Protein AF-A0A0M6XSH4-F1 (afdb_monomer_lite)

Organism: NCBI:txid282197

Sequence (62 aa):
MTAHRLIRIADIRFDPLTGRVDGVAIRRNRSGRVLRQHLSIPAHPLWTHADAVRALTARSQA

Secondary structure (DSSP, 8-state):
---PEEEEEEEEEEETTTTEEEEEEEEE-TTS-EEEEEEEEE--TT--HHHHHHHHHHHTT-

Radius of gyration: 12.36 Å; chains: 1; bounding box: 27×23×36 Å

Foldseek 3Di:
DFDWAFDAWADWDQDPVQQKIKIWTWTATPVRDTDIDIDIDHHDPPDDPVNSRVVRVVVVRD

Structure (mmCIF, N/CA/C/O backbone):
data_AF-A0A0M6XSH4-F1
#
_entry.id   AF-A0A0M6XSH4-F1
#
loop_
_atom_site.group_PDB
_atom_site.id
_atom_site.type_symbol
_atom_site.label_atom_id
_atom_site.label_alt_id
_atom_site.label_comp_id
_atom_site.label_asym_id
_atom_site.label_entity_id
_atom_site.label_seq_id
_atom_site.pdbx_PDB_ins_code
_atom_site.Cartn_x
_atom_site.Cartn_y
_atom_site.Cartn_z
_atom_site.occupancy
_atom_site.B_iso_or_equiv
_atom_site.auth_seq_id
_atom_site.auth_comp_id
_atom_site.auth_asym_id
_atom_site.auth_atom_id
_atom_site.pdbx_PDB_model_num
ATOM 1 N N . MET A 1 1 ? -9.051 18.205 15.788 1.00 45.41 1 MET A N 1
ATOM 2 C CA . MET A 1 1 ? -8.428 17.289 14.803 1.00 45.41 1 MET A CA 1
ATOM 3 C C . MET A 1 1 ? -8.509 15.839 15.272 1.00 45.41 1 MET A C 1
ATOM 5 O O . MET A 1 1 ? -7.725 15.398 16.107 1.00 45.41 1 MET A O 1
ATOM 9 N N . THR A 1 2 ? -9.505 15.091 14.804 1.00 52.97 2 THR A N 1
ATOM 10 C CA . THR A 1 2 ? -9.654 13.645 15.041 1.00 52.97 2 THR A CA 1
ATOM 11 C C . THR A 1 2 ? -8.638 12.876 14.202 1.00 52.97 2 THR A C 1
ATOM 13 O O . THR A 1 2 ? -8.978 12.395 13.134 1.00 52.97 2 THR A O 1
ATOM 16 N N . ALA A 1 3 ? -7.379 12.785 14.640 1.00 62.38 3 ALA A N 1
ATOM 17 C CA . ALA A 1 3 ? -6.372 11.998 13.930 1.00 62.38 3 ALA A CA 1
ATOM 18 C C . ALA A 1 3 ? -6.770 10.510 13.940 1.00 62.38 3 ALA A C 1
ATOM 20 O O . ALA A 1 3 ? -6.874 9.888 14.999 1.00 62.38 3 ALA A O 1
ATOM 21 N N . HIS A 1 4 ? -7.047 9.949 12.763 1.00 83.38 4 HIS A N 1
ATOM 22 C CA . HIS A 1 4 ? -7.262 8.515 12.599 1.00 83.38 4 HIS A CA 1
ATOM 23 C C . HIS A 1 4 ? -5.895 7.835 12.700 1.00 83.38 4 HIS A C 1
ATOM 25 O O . HIS A 1 4 ? -5.004 8.133 11.908 1.00 83.38 4 HIS A O 1
ATOM 31 N N . ARG A 1 5 ? -5.712 6.922 13.659 1.00 88.56 5 ARG A N 1
ATOM 32 C CA . ARG A 1 5 ? -4.432 6.224 13.830 1.00 88.56 5 ARG A CA 1
ATOM 33 C C . ARG A 1 5 ? -4.315 5.118 12.787 1.00 88.56 5 ARG A C 1
ATOM 35 O O . ARG A 1 5 ? -5.161 4.223 12.751 1.00 88.56 5 ARG A O 1
ATOM 42 N N . LEU A 1 6 ? -3.272 5.161 11.962 1.00 91.62 6 LEU A N 1
ATOM 43 C CA . LEU A 1 6 ? -2.929 4.053 11.073 1.00 91.62 6 LEU A CA 1
ATOM 44 C C . LEU A 1 6 ? -2.495 2.837 11.902 1.00 91.62 6 LEU A C 1
ATOM 46 O O . LEU A 1 6 ? -1.681 2.968 12.814 1.00 91.62 6 LEU A O 1
ATOM 50 N N . ILE A 1 7 ? -3.054 1.667 11.590 1.00 93.81 7 ILE A N 1
ATOM 51 C CA . ILE A 1 7 ? -2.662 0.386 12.190 1.00 93.81 7 ILE A CA 1
ATOM 52 C C . ILE A 1 7 ? -1.676 -0.328 11.267 1.00 93.81 7 ILE A C 1
ATOM 54 O O . ILE A 1 7 ? -0.611 -0.743 11.709 1.00 93.81 7 ILE A O 1
ATOM 58 N N . ARG A 1 8 ? -2.050 -0.487 9.990 1.00 94.00 8 ARG A N 1
ATOM 59 C CA . ARG A 1 8 ? -1.243 -1.144 8.954 1.00 94.00 8 ARG A CA 1
ATOM 60 C C . ARG A 1 8 ? -1.754 -0.815 7.553 1.00 94.00 8 ARG A C 1
ATOM 62 O O . ARG A 1 8 ? -2.898 -0.379 7.400 1.00 94.00 8 ARG A O 1
ATOM 69 N N . ILE A 1 9 ? -0.936 -1.119 6.551 1.00 95.56 9 ILE A N 1
ATOM 70 C CA . ILE A 1 9 ? -1.349 -1.246 5.152 1.00 95.56 9 ILE A CA 1
ATOM 71 C C . ILE A 1 9 ? -1.530 -2.740 4.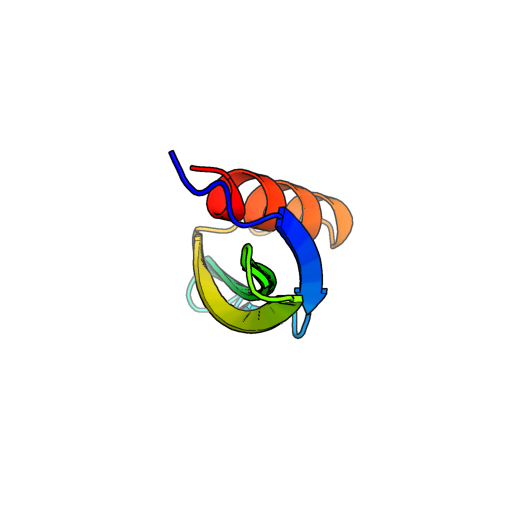845 1.00 95.56 9 ILE A C 1
ATOM 73 O O . ILE A 1 9 ? -0.706 -3.557 5.251 1.00 95.56 9 ILE A O 1
ATOM 77 N N . ALA A 1 10 ? -2.627 -3.103 4.189 1.00 95.00 10 ALA A N 1
ATOM 78 C CA . ALA A 1 10 ? -2.948 -4.463 3.759 1.00 95.00 10 ALA A CA 1
ATOM 79 C C . ALA A 1 10 ? -3.147 -4.516 2.236 1.00 95.00 10 ALA A C 1
ATOM 81 O O . ALA A 1 10 ? -3.246 -3.469 1.598 1.00 95.00 10 ALA A O 1
ATOM 82 N N . ASP A 1 11 ? -3.219 -5.727 1.679 1.00 94.31 11 ASP A N 1
ATOM 83 C CA . ASP A 1 11 ? -3.558 -5.986 0.271 1.00 94.31 11 ASP A CA 1
ATOM 84 C C . ASP A 1 11 ? -2.719 -5.176 -0.732 1.00 94.31 11 ASP A C 1
ATOM 86 O O . ASP A 1 11 ? -3.247 -4.622 -1.694 1.00 94.31 11 ASP A O 1
ATOM 90 N N . ILE A 1 12 ? -1.406 -5.088 -0.486 1.00 93.62 12 ILE A N 1
ATOM 91 C CA . ILE A 1 12 ? -0.483 -4.334 -1.339 1.00 93.62 12 ILE A CA 1
ATOM 92 C C . ILE A 1 12 ? -0.306 -5.069 -2.663 1.00 93.62 12 ILE A C 1
ATOM 94 O O . ILE A 1 12 ? 0.103 -6.232 -2.679 1.00 93.62 12 ILE A O 1
ATOM 98 N N . ARG A 1 13 ? -0.595 -4.386 -3.769 1.00 93.38 13 ARG A N 1
ATOM 99 C CA . ARG A 1 13 ? -0.497 -4.934 -5.124 1.00 93.38 13 ARG A CA 1
ATOM 100 C C . ARG A 1 13 ? 0.217 -3.945 -6.021 1.00 93.38 13 ARG A C 1
ATOM 102 O O . ARG A 1 13 ? -0.111 -2.766 -6.017 1.00 93.38 13 ARG A O 1
ATOM 109 N N . PHE A 1 14 ? 1.191 -4.437 -6.773 1.00 91.19 14 PHE A N 1
ATOM 110 C CA . PHE A 1 14 ? 1.868 -3.660 -7.799 1.00 91.19 14 PHE A CA 1
ATOM 111 C C . PHE A 1 14 ? 1.269 -4.013 -9.157 1.00 91.19 14 PHE A C 1
ATOM 113 O O . PHE A 1 14 ? 1.217 -5.191 -9.513 1.00 91.19 14 PHE A O 1
ATOM 120 N N . ASP A 1 15 ? 0.827 -3.000 -9.891 1.00 89.31 15 ASP A N 1
ATOM 121 C CA . ASP A 1 15 ? 0.380 -3.130 -11.269 1.00 89.31 15 ASP A CA 1
ATOM 122 C C . ASP A 1 15 ? 1.470 -2.587 -12.214 1.00 89.31 15 ASP A C 1
ATOM 124 O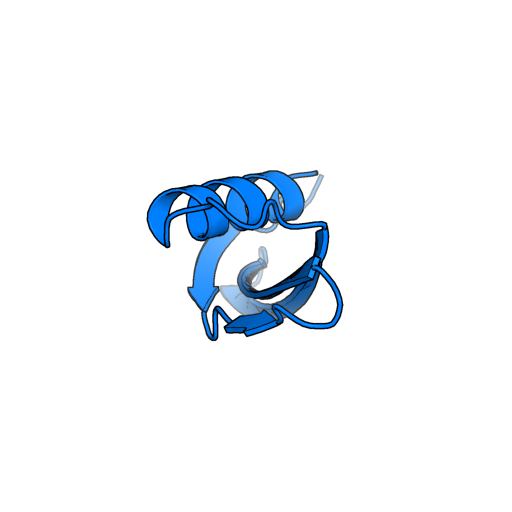 O . ASP A 1 15 ? 1.628 -1.366 -12.345 1.00 89.31 15 ASP A O 1
ATOM 128 N N . PRO A 1 16 ? 2.236 -3.473 -12.880 1.00 83.00 16 PRO A N 1
ATOM 129 C CA . PRO A 1 16 ? 3.303 -3.068 -13.789 1.00 83.00 16 PRO A CA 1
ATOM 130 C C . PRO A 1 16 ? 2.788 -2.439 -15.087 1.00 83.00 16 PRO A C 1
ATOM 132 O O . PRO A 1 16 ? 3.551 -1.739 -15.746 1.00 83.00 16 PRO A O 1
ATOM 135 N N . LEU A 1 17 ? 1.527 -2.674 -15.465 1.00 87.31 17 LEU A N 1
ATOM 136 C CA . LEU A 1 17 ? 0.952 -2.137 -16.700 1.00 87.31 17 LEU A CA 1
ATOM 137 C C . LEU A 1 17 ? 0.553 -0.675 -16.525 1.00 87.31 17 LEU A C 1
ATOM 139 O O . LEU A 1 17 ? 0.783 0.144 -17.411 1.00 87.31 17 LEU A O 1
ATOM 143 N N . THR A 1 18 ? -0.030 -0.342 -15.373 1.00 88.06 18 THR A N 1
ATOM 144 C CA . THR A 1 18 ? -0.423 1.038 -15.057 1.00 88.06 18 THR A CA 1
ATOM 145 C C . THR A 1 18 ? 0.664 1.821 -14.322 1.00 88.06 18 THR A C 1
ATOM 147 O O . THR A 1 18 ? 0.548 3.040 -14.191 1.00 88.06 18 THR A O 1
ATOM 150 N N . GLY A 1 19 ? 1.722 1.150 -13.851 1.00 90.75 19 GLY A N 1
ATOM 151 C CA . GLY A 1 19 ? 2.786 1.773 -13.064 1.00 90.75 19 GLY A CA 1
ATOM 152 C C . GLY A 1 19 ? 2.267 2.287 -11.723 1.00 90.75 19 GLY A C 1
ATOM 153 O O . GLY A 1 19 ? 2.601 3.397 -11.304 1.00 90.75 19 GLY A O 1
ATOM 154 N N . ARG A 1 20 ? 1.383 1.523 -11.074 1.00 95.19 20 ARG A N 1
ATOM 155 C CA . ARG A 1 20 ? 0.729 1.914 -9.819 1.00 95.19 20 ARG A CA 1
ATOM 156 C C . ARG A 1 20 ? 0.933 0.868 -8.743 1.00 95.19 20 ARG A C 1
ATOM 158 O O . ARG A 1 20 ? 1.125 -0.314 -9.014 1.00 95.19 20 ARG A O 1
ATOM 165 N N . VAL A 1 21 ? 0.868 1.325 -7.500 1.00 95.94 21 VAL A N 1
ATOM 166 C CA . VAL A 1 21 ? 0.757 0.447 -6.344 1.00 95.94 21 VAL A CA 1
ATOM 167 C C . VAL A 1 21 ? -0.516 0.779 -5.586 1.00 95.94 21 VAL A C 1
ATOM 169 O O . VAL A 1 21 ? -0.781 1.934 -5.233 1.00 95.94 21 VAL A O 1
ATOM 172 N N . ASP A 1 22 ? -1.291 -0.264 -5.338 1.00 95.81 22 ASP A N 1
ATOM 173 C CA . ASP A 1 22 ? -2.533 -0.209 -4.595 1.00 95.81 22 ASP A CA 1
ATOM 174 C C . ASP A 1 22 ? -2.342 -0.826 -3.214 1.00 95.81 22 ASP A C 1
ATOM 176 O O . ASP A 1 22 ? -1.504 -1.706 -3.006 1.00 95.81 22 ASP A O 1
ATOM 180 N N . GLY A 1 23 ? -3.136 -0.371 -2.253 1.00 96.00 23 GLY A N 1
ATOM 181 C CA . GLY A 1 23 ? -3.178 -0.948 -0.919 1.00 96.00 23 GLY A CA 1
ATOM 182 C C . GLY A 1 23 ? -4.382 -0.468 -0.125 1.00 96.00 23 GLY A C 1
ATOM 183 O O . GLY A 1 23 ? -5.100 0.454 -0.511 1.00 96.00 23 GLY A O 1
ATOM 184 N N . VAL A 1 24 ? -4.612 -1.093 1.022 1.00 96.81 24 VAL A N 1
ATOM 185 C CA . VAL A 1 24 ? -5.708 -0.747 1.928 1.00 96.81 24 VAL A CA 1
ATOM 186 C C . VAL A 1 24 ? -5.134 -0.271 3.252 1.00 96.81 24 VAL A C 1
ATOM 188 O O . VAL A 1 24 ? -4.568 -1.047 4.021 1.00 96.81 24 VAL A O 1
ATOM 191 N N . ALA A 1 25 ? -5.318 1.011 3.559 1.00 95.94 25 ALA A N 1
ATOM 192 C CA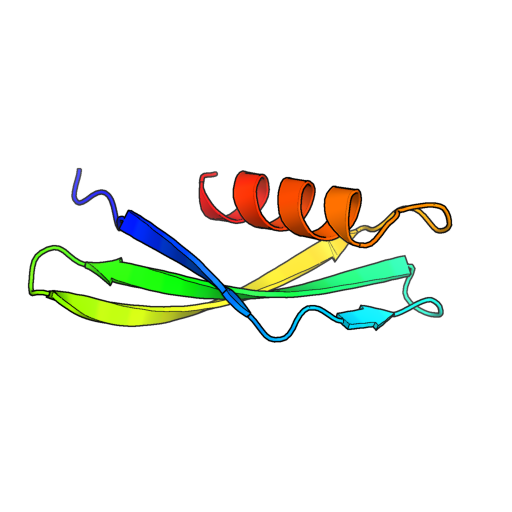 . ALA A 1 25 ? -5.002 1.549 4.871 1.00 95.94 25 ALA A CA 1
ATOM 193 C C . ALA A 1 25 ? -6.072 1.139 5.882 1.00 95.94 25 ALA A C 1
ATOM 195 O O . ALA A 1 25 ? -7.244 1.512 5.776 1.00 95.94 25 ALA A O 1
ATOM 196 N N . ILE A 1 26 ? -5.648 0.389 6.895 1.00 95.75 26 ILE A N 1
ATOM 197 C CA . ILE A 1 26 ? -6.476 0.013 8.034 1.00 95.75 26 ILE A CA 1
ATOM 198 C C . ILE A 1 26 ? -6.207 1.014 9.154 1.00 95.75 26 ILE A C 1
ATOM 200 O O . ILE A 1 26 ? -5.094 1.093 9.679 1.00 95.75 26 ILE A O 1
ATOM 204 N N . ARG A 1 27 ? -7.228 1.785 9.529 1.00 94.19 27 ARG A N 1
ATOM 205 C CA . ARG A 1 27 ? -7.136 2.839 10.546 1.00 94.19 27 ARG A CA 1
ATOM 206 C C . ARG A 1 27 ? -8.095 2.585 11.701 1.00 94.19 27 ARG A C 1
ATOM 208 O O . ARG A 1 27 ? -9.123 1.939 11.525 1.00 94.19 27 ARG A O 1
ATOM 215 N N . ARG A 1 28 ? -7.797 3.156 12.866 1.00 93.94 28 ARG A N 1
ATOM 216 C CA . ARG A 1 28 ? -8.716 3.236 14.008 1.00 93.94 28 ARG A CA 1
ATOM 217 C C . ARG A 1 28 ? -9.133 4.686 14.229 1.00 93.94 28 ARG A C 1
ATOM 219 O O . ARG A 1 28 ? -8.278 5.569 14.307 1.00 93.94 28 ARG A O 1
ATOM 226 N N . ASN A 1 29 ? -10.436 4.938 14.304 1.00 90.94 29 ASN A N 1
ATOM 227 C CA . ASN A 1 29 ? -10.959 6.254 14.677 1.00 90.94 29 ASN A CA 1
ATOM 228 C C . ASN A 1 29 ? -11.006 6.413 16.214 1.00 90.94 29 ASN A C 1
ATOM 230 O O . ASN A 1 29 ? -10.674 5.490 16.960 1.00 90.94 29 ASN A O 1
ATOM 234 N N . ARG A 1 30 ? -11.457 7.575 16.705 1.00 87.06 30 ARG A N 1
ATOM 235 C CA . ARG A 1 30 ? -11.549 7.838 18.154 1.00 87.06 30 ARG A CA 1
ATOM 236 C C . ARG A 1 30 ? -12.547 6.947 18.898 1.00 87.06 30 ARG A C 1
ATOM 238 O O . ARG A 1 30 ? -12.351 6.712 20.080 1.00 87.06 30 ARG A O 1
ATOM 245 N N . SER A 1 31 ? -13.575 6.431 18.225 1.00 90.50 31 SER A N 1
ATOM 246 C CA . SER A 1 31 ? -14.546 5.511 18.832 1.00 90.50 31 SER A CA 1
ATOM 247 C C . SER A 1 31 ? -14.054 4.059 18.865 1.00 90.50 31 SER A C 1
ATOM 249 O O . SER A 1 31 ? -14.828 3.158 19.163 1.00 90.50 31 SER A O 1
ATOM 251 N N . GLY A 1 32 ? -12.799 3.799 18.479 1.00 89.25 32 GLY A N 1
ATOM 252 C CA . GLY A 1 32 ? -12.238 2.450 18.399 1.00 89.25 32 GLY A CA 1
ATOM 253 C C . GLY A 1 32 ? -12.651 1.663 17.150 1.00 89.25 32 GLY A C 1
ATOM 254 O O . GLY A 1 32 ? -12.152 0.556 16.937 1.00 89.25 32 GLY A O 1
ATOM 255 N N . ARG A 1 33 ? -13.496 2.233 16.282 1.00 93.19 33 ARG A N 1
ATOM 256 C CA . ARG A 1 33 ? -13.944 1.592 15.043 1.00 93.19 33 ARG A CA 1
ATOM 257 C C . ARG A 1 33 ? -12.791 1.490 14.049 1.00 93.19 33 ARG A C 1
ATOM 259 O O . ARG A 1 33 ? -12.048 2.449 13.822 1.00 93.19 33 ARG A O 1
ATOM 266 N N . VAL A 1 34 ? -12.687 0.318 13.427 1.00 93.88 34 VAL A N 1
ATOM 267 C CA . VAL A 1 34 ? -11.756 0.067 12.328 1.00 93.88 34 VAL A CA 1
ATOM 268 C C . VAL A 1 34 ? -12.356 0.587 11.026 1.00 93.88 34 VAL A C 1
ATOM 270 O O . VAL A 1 34 ? -13.505 0.297 10.693 1.00 93.88 34 VAL A O 1
ATOM 273 N N . LEU A 1 35 ? -11.565 1.356 10.291 1.00 94.19 35 LEU A N 1
ATOM 274 C CA . LEU A 1 35 ? -11.896 1.909 8.986 1.00 94.19 35 LEU A CA 1
ATOM 275 C C . LEU A 1 35 ? -10.917 1.363 7.953 1.00 94.19 35 LEU A C 1
ATOM 277 O O . LEU A 1 35 ? -9.733 1.181 8.246 1.00 94.19 35 LEU A O 1
ATOM 281 N N . ARG A 1 36 ? -11.423 1.113 6.747 1.00 95.12 36 ARG A N 1
ATOM 282 C CA . ARG A 1 36 ? -10.637 0.671 5.597 1.00 95.12 36 ARG A CA 1
ATOM 283 C C . ARG A 1 36 ? -10.684 1.766 4.544 1.00 95.12 36 ARG A C 1
ATOM 285 O O . ARG A 1 36 ? -11.770 2.217 4.195 1.00 95.12 36 ARG A O 1
ATOM 292 N N . GLN A 1 37 ? -9.525 2.188 4.066 1.00 95.00 37 GLN A N 1
ATOM 293 C CA . GLN A 1 37 ? -9.404 3.186 3.011 1.00 95.00 37 GLN A CA 1
ATOM 294 C C . GLN A 1 37 ? -8.535 2.620 1.896 1.00 95.00 37 GLN A C 1
ATOM 296 O O . GLN A 1 37 ? -7.390 2.246 2.141 1.00 95.00 37 GLN A O 1
ATOM 301 N N . HIS A 1 38 ? -9.077 2.566 0.684 1.00 96.12 38 HIS A N 1
ATOM 302 C CA . HIS A 1 38 ? -8.302 2.191 -0.489 1.00 96.12 38 HIS A CA 1
ATOM 303 C C . HIS A 1 38 ? -7.348 3.327 -0.874 1.00 96.12 38 HIS A C 1
ATOM 305 O O . HIS A 1 38 ? -7.722 4.502 -0.844 1.00 96.12 38 HIS A O 1
ATOM 311 N N . LEU A 1 39 ? -6.112 2.969 -1.199 1.00 95.31 39 LEU A N 1
ATOM 312 C CA . LEU A 1 39 ? -5.054 3.862 -1.637 1.00 95.31 39 LEU A CA 1
ATOM 313 C C . LEU A 1 39 ? -4.517 3.345 -2.961 1.00 95.31 39 LEU A C 1
ATOM 315 O O . LEU A 1 39 ? -4.266 2.154 -3.099 1.00 95.31 39 LEU A O 1
ATOM 319 N N . SER A 1 40 ? -4.301 4.267 -3.888 1.00 95.75 40 SER A N 1
ATOM 320 C CA . SER A 1 40 ? -3.663 3.994 -5.165 1.00 95.75 40 SER A CA 1
ATOM 321 C C . SER A 1 40 ? -2.731 5.152 -5.475 1.00 95.75 40 SER A C 1
ATOM 323 O O . SER A 1 40 ? -3.172 6.308 -5.502 1.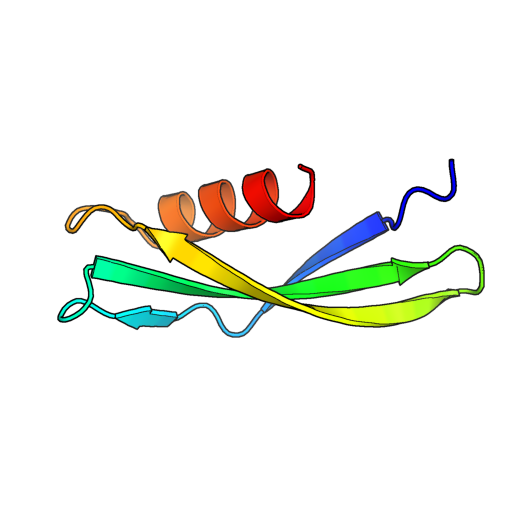00 95.75 40 SER A O 1
ATOM 325 N N . ILE A 1 41 ? -1.449 4.864 -5.676 1.00 95.75 41 ILE A N 1
ATOM 326 C CA . ILE A 1 41 ? -0.427 5.873 -5.970 1.00 95.75 41 ILE A CA 1
ATOM 327 C C . ILE A 1 41 ? 0.445 5.436 -7.152 1.00 95.75 41 ILE A C 1
ATOM 329 O O . ILE A 1 41 ? 0.587 4.234 -7.385 1.00 95.75 41 ILE A O 1
ATOM 333 N N . PRO A 1 42 ? 1.038 6.388 -7.896 1.00 95.94 42 PRO A N 1
ATOM 334 C CA . PRO A 1 42 ? 2.067 6.069 -8.879 1.00 95.94 42 PRO A CA 1
ATOM 335 C C . PRO A 1 42 ? 3.220 5.309 -8.225 1.00 95.94 42 PRO A C 1
ATOM 337 O O . PRO A 1 42 ? 3.599 5.614 -7.091 1.00 95.94 42 PRO A O 1
ATOM 340 N N . ALA A 1 43 ? 3.773 4.340 -8.944 1.00 93.69 43 ALA A N 1
ATOM 341 C CA . ALA A 1 43 ? 4.838 3.48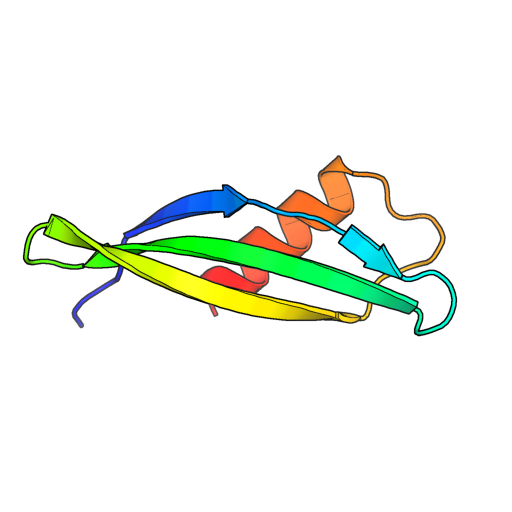7 -8.460 1.00 93.69 43 ALA A CA 1
ATOM 342 C C . ALA A 1 43 ? 5.986 3.395 -9.460 1.00 93.69 43 ALA A C 1
ATOM 344 O O . ALA A 1 43 ? 5.787 3.314 -10.670 1.00 93.69 43 ALA A O 1
ATOM 345 N N . HIS A 1 44 ? 7.208 3.410 -8.937 1.00 89.12 44 HIS A N 1
ATOM 346 C CA . HIS A 1 44 ? 8.390 3.244 -9.767 1.00 89.12 44 HIS A CA 1
ATOM 347 C C . HIS A 1 44 ? 8.584 1.754 -10.113 1.00 89.12 44 HIS A C 1
ATOM 349 O O . HIS A 1 44 ? 8.470 0.921 -9.211 1.00 89.12 44 HIS A O 1
ATOM 355 N N . PRO A 1 45 ? 8.951 1.391 -11.360 1.00 85.50 45 PRO A N 1
ATOM 356 C CA . PRO A 1 45 ? 9.121 -0.008 -11.782 1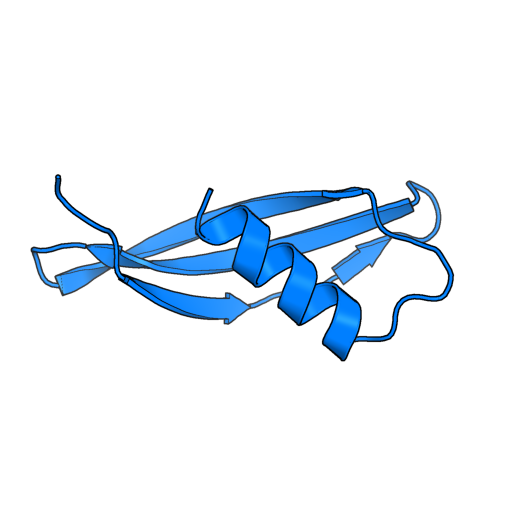.00 85.50 45 PRO A CA 1
ATOM 357 C C . PRO A 1 45 ? 10.129 -0.818 -10.959 1.00 85.50 45 PRO A C 1
ATOM 359 O O . PRO A 1 45 ? 10.024 -2.033 -10.860 1.00 85.50 45 PRO A O 1
ATOM 362 N N . LEU A 1 46 ? 11.113 -0.135 -10.373 1.00 89.25 46 LEU A N 1
ATOM 363 C CA . LEU A 1 46 ? 12.176 -0.744 -9.565 1.00 89.25 46 LEU A CA 1
ATOM 364 C C . LEU A 1 46 ? 11.896 -0.720 -8.055 1.00 89.25 46 LEU A C 1
ATOM 366 O O . LEU A 1 46 ? 12.799 -0.987 -7.266 1.00 89.25 46 LEU A O 1
ATOM 370 N N . TRP A 1 47 ? 10.688 -0.343 -7.626 1.00 91.31 47 TRP A N 1
ATOM 371 C CA . TRP A 1 47 ? 10.363 -0.343 -6.204 1.00 91.31 47 TRP A CA 1
ATOM 372 C C . TRP A 1 47 ? 10.343 -1.752 -5.633 1.00 91.31 47 TRP A C 1
ATOM 374 O O . TRP A 1 47 ? 9.689 -2.660 -6.142 1.00 91.31 47 TRP A O 1
ATOM 384 N N . THR A 1 48 ? 11.016 -1.901 -4.499 1.00 91.25 48 THR A N 1
ATOM 385 C CA . THR A 1 48 ? 10.868 -3.081 -3.662 1.00 91.25 48 THR A CA 1
ATOM 386 C C . THR A 1 48 ? 9.520 -3.051 -2.942 1.00 91.25 48 THR A C 1
ATOM 388 O O . THR A 1 48 ? 8.854 -2.016 -2.830 1.00 91.25 48 THR A O 1
ATOM 391 N N . HIS A 1 49 ? 9.132 -4.183 -2.355 1.00 88.56 49 HIS A N 1
ATOM 392 C CA . HIS A 1 49 ? 7.966 -4.225 -1.475 1.00 88.56 49 HIS A CA 1
ATOM 393 C C . HIS A 1 49 ? 8.075 -3.216 -0.314 1.00 88.56 49 HIS A C 1
ATOM 395 O O . HIS A 1 49 ? 7.090 -2.574 0.048 1.00 88.56 49 HIS A O 1
ATOM 401 N N . ALA A 1 50 ? 9.275 -3.026 0.245 1.00 91.62 50 ALA A N 1
ATOM 402 C CA . ALA A 1 50 ? 9.503 -2.064 1.321 1.00 91.62 50 ALA A CA 1
ATOM 403 C C . ALA A 1 50 ? 9.287 -0.610 0.860 1.00 91.62 50 ALA A C 1
ATOM 405 O O . ALA A 1 50 ? 8.715 0.192 1.603 1.00 91.62 50 ALA A O 1
ATOM 406 N N . ASP A 1 51 ? 9.679 -0.277 -0.375 1.00 94.19 51 ASP A N 1
ATOM 407 C CA . ASP A 1 51 ? 9.428 1.040 -0.975 1.00 94.19 51 ASP A CA 1
ATOM 408 C C . ASP A 1 51 ? 7.932 1.305 -1.137 1.00 94.19 51 ASP A C 1
ATOM 410 O O . ASP A 1 51 ? 7.440 2.354 -0.715 1.00 94.19 51 ASP A O 1
ATOM 414 N N . ALA A 1 52 ? 7.200 0.318 -1.658 1.00 92.38 52 ALA A N 1
ATOM 415 C CA . ALA A 1 52 ? 5.748 0.362 -1.789 1.00 92.38 52 ALA A CA 1
ATOM 416 C C . ALA A 1 52 ? 5.046 0.586 -0.437 1.00 92.38 52 ALA A C 1
ATOM 418 O O . ALA A 1 52 ? 4.206 1.481 -0.312 1.00 92.38 52 ALA A O 1
ATOM 419 N N . VAL A 1 53 ? 5.418 -0.180 0.598 1.00 93.19 53 VAL A N 1
ATOM 420 C CA . VAL A 1 53 ? 4.866 -0.033 1.958 1.00 93.19 53 VAL A CA 1
ATOM 421 C C . VAL A 1 53 ? 5.113 1.375 2.497 1.00 93.19 53 VAL A C 1
ATOM 423 O O . VAL A 1 53 ? 4.197 2.003 3.038 1.00 93.19 53 VAL A O 1
ATOM 426 N N . ARG A 1 54 ? 6.336 1.891 2.346 1.00 93.69 54 ARG A N 1
ATOM 427 C CA . ARG A 1 54 ? 6.719 3.229 2.813 1.00 93.69 54 ARG A CA 1
ATOM 428 C C . ARG A 1 54 ? 5.929 4.326 2.099 1.00 93.69 54 ARG A C 1
ATOM 430 O O . ARG A 1 54 ? 5.394 5.210 2.766 1.00 93.69 54 ARG A O 1
ATOM 437 N N . ALA A 1 55 ? 5.795 4.241 0.777 1.00 94.12 55 ALA A N 1
ATOM 438 C CA . ALA A 1 55 ? 5.051 5.212 -0.020 1.00 94.12 55 ALA A CA 1
ATOM 439 C C . ALA A 1 55 ? 3.548 5.215 0.324 1.00 94.12 55 ALA A C 1
ATOM 441 O O . ALA A 1 55 ? 2.961 6.276 0.555 1.00 94.12 55 ALA A O 1
ATOM 442 N N . LEU A 1 56 ? 2.931 4.035 0.452 1.00 93.94 56 LEU A N 1
ATOM 443 C CA . LEU A 1 56 ? 1.527 3.903 0.863 1.00 93.94 56 LEU A CA 1
ATOM 444 C C . LEU A 1 56 ? 1.296 4.403 2.295 1.00 93.94 56 LEU A C 1
ATOM 446 O O . LEU A 1 56 ? 0.290 5.060 2.570 1.00 93.94 56 LEU A O 1
ATOM 450 N N . THR A 1 57 ? 2.243 4.146 3.200 1.00 93.25 57 THR A N 1
ATOM 451 C CA . THR A 1 57 ? 2.195 4.654 4.578 1.00 93.25 57 THR A CA 1
ATOM 452 C C . THR A 1 57 ? 2.217 6.180 4.594 1.00 93.25 57 THR A C 1
ATOM 454 O O . THR A 1 57 ? 1.336 6.778 5.212 1.00 93.25 57 THR A O 1
ATOM 457 N N . ALA A 1 58 ? 3.138 6.811 3.860 1.00 92.06 58 ALA A N 1
ATOM 458 C CA . ALA A 1 58 ? 3.214 8.268 3.745 1.00 92.06 58 ALA A CA 1
ATOM 459 C C . ALA A 1 58 ? 1.928 8.865 3.147 1.00 92.06 58 ALA A C 1
ATOM 461 O O . ALA A 1 58 ? 1.355 9.798 3.710 1.00 92.06 58 ALA A O 1
ATOM 462 N N . ARG A 1 59 ? 1.391 8.269 2.069 1.00 92.88 59 ARG A N 1
ATOM 463 C CA . ARG A 1 59 ? 0.119 8.706 1.465 1.00 92.88 59 ARG A CA 1
ATOM 464 C C . ARG A 1 59 ? -1.055 8.612 2.433 1.00 92.88 59 ARG A C 1
ATOM 466 O O . ARG A 1 59 ? -1.971 9.423 2.360 1.00 92.88 59 ARG A O 1
ATOM 473 N N . SER A 1 60 ? -1.038 7.622 3.320 1.00 89.19 60 SER A N 1
ATOM 474 C CA . SER A 1 60 ? -2.063 7.432 4.343 1.00 89.19 60 SER A CA 1
ATOM 475 C C . SER A 1 60 ? -1.943 8.409 5.520 1.00 89.19 60 SER A C 1
ATOM 477 O O . SER A 1 60 ? -2.751 8.337 6.442 1.00 89.19 60 SER A O 1
ATOM 479 N N . GLN A 1 61 ? -0.946 9.282 5.545 1.00 84.62 61 GLN A N 1
ATOM 480 C CA . GLN A 1 61 ? -0.781 10.287 6.595 1.00 84.62 61 GLN A CA 1
ATOM 481 C C . GLN A 1 61 ? -0.975 11.716 6.069 1.00 84.62 61 GLN A C 1
ATOM 483 O O . GLN A 1 61 ? -1.222 12.606 6.879 1.00 84.62 61 GLN A O 1
ATOM 488 N N . ALA A 1 62 ? -0.914 11.897 4.744 1.00 74.50 62 ALA A N 1
ATOM 489 C CA . ALA A 1 62 ? -1.249 13.123 4.020 1.00 74.50 62 ALA A CA 1
ATOM 490 C C . ALA A 1 62 ? -2.762 13.256 3.790 1.00 74.50 62 ALA A C 1
ATOM 492 O O . ALA A 1 62 ? -3.296 14.348 4.068 1.00 74.50 62 ALA A O 1
#

pLDDT: mean 90.15, std 9.27, range [45.41, 96.81]